Protein AF-A0A292YGG6-F1 (afdb_monomer_lite)

Secondary structure (DSSP, 8-state):
------S--------S---S--SS--SPPPEEBPSS--SSEEEB-------SS-S--TT-SSTTEEEEEEPPTTEEEEETTEEEEE-TTS-SEEEE-EEEE--HHHHHHHTTPPTTT-EE------HHHHHHHHHHHHHHH-HHHHS--

Foldseek 3Di:
DWADDDDDDDDDDDDDDDPDDDPHDQWDDKDFWDPPADQQWIKDDFDDTDAPDAQDDPQHRASFFAPKDFADQQFFWCPRRMTIGGHPNHDGIHGGDGPDHDQPLCNVVRVVHDGPPDMDIDHDDDPVVSVVSVVVVCVVPPPVVVPPD

Structure (mmCIF, N/CA/C/O backbone):
data_AF-A0A292YGG6-F1
#
_entry.id   AF-A0A292YGG6-F1
#
loop_
_atom_site.group_PDB
_atom_site.id
_atom_site.type_symbol
_atom_site.label_atom_id
_atom_site.label_alt_id
_atom_site.label_comp_id
_atom_site.label_asym_id
_atom_site.label_entity_id
_atom_site.label_seq_id
_atom_site.pdbx_PDB_ins_code
_atom_site.Cartn_x
_atom_site.Cartn_y
_atom_site.Cart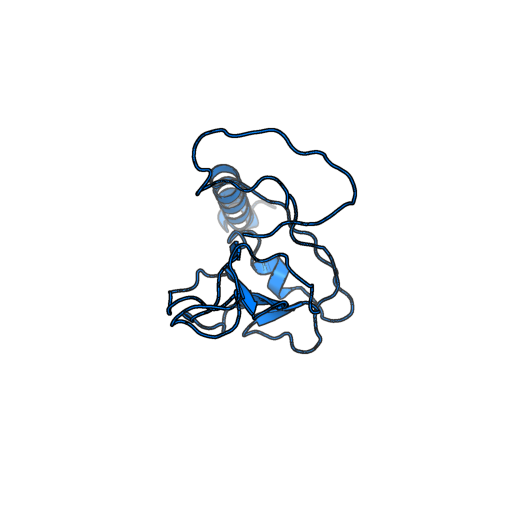n_z
_atom_site.occupancy
_atom_site.B_iso_or_equiv
_atom_site.auth_seq_id
_atom_site.auth_comp_id
_atom_site.auth_asym_id
_atom_site.auth_atom_id
_atom_site.pdbx_PDB_model_num
ATOM 1 N N . MET A 1 1 ? -1.557 8.003 -14.596 1.00 46.09 1 MET A N 1
ATOM 2 C CA . MET A 1 1 ? -0.254 7.317 -14.686 1.00 46.09 1 MET A CA 1
ATOM 3 C C . MET A 1 1 ? -0.390 5.873 -15.170 1.00 46.09 1 MET A C 1
ATOM 5 O O . MET A 1 1 ? 0.624 5.284 -15.497 1.00 46.09 1 MET A O 1
ATOM 9 N N . LEU A 1 2 ? -1.616 5.338 -15.278 1.00 40.22 2 LEU A N 1
ATOM 10 C CA . LEU A 1 2 ? -1.886 3.980 -15.734 1.00 40.22 2 LEU A CA 1
ATOM 11 C C . LEU A 1 2 ? -3.056 3.980 -16.731 1.00 40.22 2 LEU A C 1
ATOM 13 O O . LEU A 1 2 ? -3.975 4.783 -16.557 1.00 40.22 2 LEU A O 1
ATOM 17 N N . ARG A 1 3 ? -3.015 3.138 -17.767 1.00 42.66 3 ARG A N 1
ATOM 18 C CA . ARG A 1 3 ? -4.130 2.860 -18.693 1.00 42.66 3 ARG A CA 1
ATOM 19 C C . ARG A 1 3 ? -4.326 1.350 -18.815 1.00 42.66 3 ARG A C 1
ATOM 21 O O . ARG A 1 3 ? -3.349 0.610 -18.801 1.00 42.66 3 ARG A O 1
ATOM 28 N N . ASP A 1 4 ? -5.586 0.929 -18.908 1.00 39.12 4 ASP A N 1
ATOM 29 C CA . ASP A 1 4 ? -5.985 -0.444 -19.233 1.00 39.12 4 ASP A CA 1
ATOM 30 C C . ASP A 1 4 ? -6.430 -0.477 -20.703 1.00 39.12 4 ASP A C 1
ATOM 32 O O .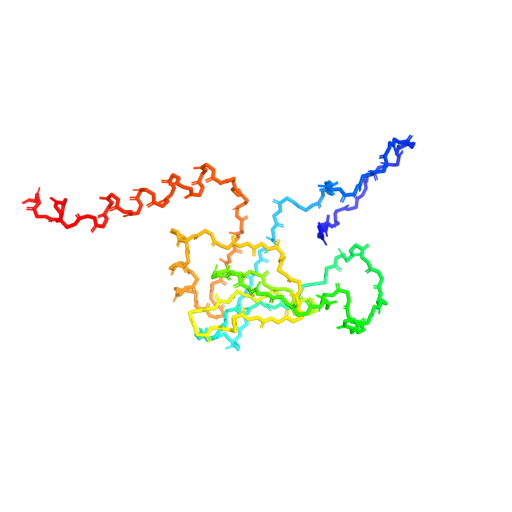 ASP A 1 4 ? -7.240 0.354 -21.133 1.00 39.12 4 ASP A O 1
ATOM 36 N N . ARG A 1 5 ? -5.880 -1.393 -21.505 1.00 40.34 5 ARG A N 1
ATOM 37 C CA . ARG A 1 5 ? -6.129 -1.439 -22.950 1.00 40.34 5 ARG A CA 1
ATOM 38 C C . ARG A 1 5 ? -7.211 -2.471 -23.262 1.00 40.34 5 ARG A C 1
ATOM 40 O O . ARG A 1 5 ? -6.955 -3.671 -23.265 1.00 40.34 5 ARG A O 1
ATOM 47 N N . ARG A 1 6 ? -8.403 -2.006 -23.656 1.00 31.25 6 ARG A N 1
ATOM 48 C CA . ARG A 1 6 ? -9.286 -2.781 -24.550 1.00 31.25 6 ARG A CA 1
ATOM 49 C C . ARG A 1 6 ? -9.086 -2.324 -26.004 1.00 31.25 6 ARG A C 1
ATOM 51 O O . ARG A 1 6 ? -8.828 -1.140 -26.221 1.00 31.25 6 ARG A O 1
ATOM 58 N N . PRO A 1 7 ? -9.170 -3.218 -27.007 1.00 30.42 7 PRO A N 1
ATOM 59 C CA . PRO A 1 7 ? -8.890 -2.850 -28.391 1.00 30.42 7 PRO A CA 1
ATOM 60 C C . PRO A 1 7 ? -10.045 -2.033 -29.000 1.00 30.42 7 PRO A C 1
ATOM 62 O O . PRO A 1 7 ? -11.180 -2.504 -28.995 1.00 30.42 7 PRO A O 1
ATOM 65 N N . GLY A 1 8 ? -9.743 -0.852 -29.567 1.00 37.34 8 GLY A N 1
ATOM 66 C CA . GLY A 1 8 ? -10.570 -0.217 -30.612 1.00 37.34 8 GLY A CA 1
ATOM 67 C C . GLY A 1 8 ? -11.217 1.153 -30.340 1.00 37.34 8 GLY A C 1
ATOM 68 O O . GLY A 1 8 ? -12.422 1.270 -30.526 1.00 37.34 8 GLY A O 1
ATOM 69 N N . ALA A 1 9 ? -10.475 2.215 -29.997 1.00 35.34 9 ALA A N 1
ATOM 70 C CA . ALA A 1 9 ? -11.027 3.583 -30.036 1.00 35.34 9 ALA A CA 1
ATOM 71 C C . ALA A 1 9 ? -10.085 4.566 -30.755 1.00 35.34 9 ALA A C 1
ATOM 73 O O . ALA A 1 9 ? -8.881 4.559 -30.505 1.00 35.34 9 ALA A O 1
ATOM 74 N N . ALA A 1 10 ? -10.663 5.340 -31.679 1.00 34.25 10 ALA A N 1
ATOM 75 C CA . ALA A 1 10 ? -10.015 6.179 -32.687 1.00 34.25 10 ALA A CA 1
ATOM 76 C C . ALA A 1 10 ? -9.511 7.545 -32.166 1.00 34.25 10 ALA A C 1
ATOM 78 O O . ALA A 1 10 ? -9.880 7.985 -31.079 1.00 34.25 10 ALA A O 1
ATOM 79 N N . ASP A 1 11 ? -8.646 8.156 -32.979 1.00 41.25 11 ASP A N 1
ATOM 80 C CA . ASP A 1 11 ? -7.850 9.374 -32.770 1.00 41.25 11 ASP A CA 1
ATOM 81 C C . ASP A 1 11 ? -8.628 10.658 -33.130 1.00 41.25 11 ASP A C 1
ATOM 83 O O . ASP A 1 11 ? -9.267 10.691 -34.178 1.00 41.25 11 ASP A O 1
ATOM 87 N N . ASP A 1 12 ? -8.545 11.706 -32.299 1.00 33.22 12 ASP A N 1
ATOM 88 C CA . ASP A 1 12 ? -9.090 13.051 -32.568 1.00 33.22 12 ASP A CA 1
ATOM 89 C C . ASP A 1 12 ? -8.096 14.139 -32.097 1.00 33.22 12 ASP A C 1
ATOM 91 O O . ASP A 1 12 ? -7.590 14.099 -30.973 1.00 33.22 12 ASP A O 1
ATOM 95 N N . GLY A 1 13 ? -7.840 15.108 -32.988 1.00 32.44 13 GLY A N 1
ATOM 96 C CA . GLY A 1 13 ? -6.720 16.066 -33.022 1.00 32.44 13 GLY A CA 1
ATOM 97 C C . GLY A 1 13 ? -6.554 17.132 -31.906 1.00 32.44 13 GLY A C 1
ATOM 98 O O . GLY A 1 13 ? -7.071 17.009 -30.794 1.00 32.44 13 GLY A O 1
ATOM 99 N N . PRO A 1 14 ? -5.738 18.185 -32.158 1.00 40.00 14 PRO A N 1
ATOM 100 C CA . PRO A 1 14 ? -4.864 18.759 -31.135 1.00 40.00 14 PRO A CA 1
ATOM 101 C C . PRO A 1 14 ? -5.534 19.868 -30.311 1.00 40.00 14 PRO A C 1
ATOM 103 O O . PRO A 1 14 ? -5.658 21.014 -30.740 1.00 40.00 14 PRO A O 1
ATOM 106 N N . GLY A 1 15 ? -5.922 19.524 -29.084 1.00 28.20 15 GLY A N 1
ATOM 107 C CA . GLY A 1 15 ? -6.205 20.472 -28.001 1.00 28.20 15 GLY A CA 1
ATOM 108 C C . GLY A 1 15 ? -4.977 20.742 -27.108 1.00 28.20 15 GLY A C 1
ATOM 109 O O . GLY A 1 15 ? -3.957 20.065 -27.244 1.00 28.20 15 GLY A O 1
ATOM 110 N N . PRO A 1 16 ? -5.063 21.712 -26.175 1.00 30.69 16 PRO A N 1
ATOM 111 C CA . PRO A 1 16 ? -3.934 22.190 -25.364 1.00 30.69 16 PRO A CA 1
ATOM 112 C C . PRO A 1 16 ? -3.314 21.086 -24.476 1.00 30.69 16 PRO A C 1
ATOM 114 O O . PRO A 1 16 ? -3.986 20.095 -24.170 1.00 30.69 16 PRO A O 1
ATOM 117 N N . PRO A 1 17 ? -2.041 21.233 -24.042 1.00 32.47 17 PRO A N 1
ATOM 118 C CA . PRO A 1 17 ? -1.254 20.149 -23.449 1.00 32.47 17 PRO A CA 1
ATOM 119 C C . PRO A 1 17 ? -1.886 19.591 -22.164 1.00 32.47 17 PRO A C 1
ATOM 121 O O . PRO A 1 17 ? -1.969 20.251 -21.129 1.00 32.47 17 PRO A O 1
ATOM 124 N N . ARG A 1 18 ? -2.329 18.331 -22.239 1.00 35.09 18 ARG A N 1
ATOM 125 C CA . ARG A 1 18 ? -2.939 17.562 -21.144 1.00 35.09 18 ARG A CA 1
ATOM 126 C C . ARG A 1 18 ? -1.861 16.985 -20.215 1.00 35.09 18 ARG A C 1
ATOM 128 O O . ARG A 1 18 ? -1.533 15.810 -20.333 1.00 35.09 18 ARG A O 1
ATOM 135 N N . SER A 1 19 ? -1.331 17.764 -19.271 1.00 37.69 19 SER A N 1
ATOM 136 C CA . SER A 1 19 ? -0.353 17.254 -18.285 1.00 37.69 19 SER A CA 1
ATOM 137 C C . SER A 1 19 ? -0.936 16.825 -16.928 1.00 37.69 19 SER A C 1
ATOM 139 O O . SER A 1 19 ? -0.179 16.424 -16.052 1.00 37.69 19 SER A O 1
ATOM 141 N N . SER A 1 20 ? -2.260 16.828 -16.720 1.00 35.72 20 SER A N 1
ATOM 142 C CA . SER A 1 20 ? -2.826 16.487 -15.394 1.00 35.72 20 SER A CA 1
ATOM 143 C C . SER A 1 20 ? -4.129 15.677 -15.383 1.00 35.72 20 SER A C 1
ATOM 145 O O . SER A 1 20 ? -4.736 15.502 -14.329 1.00 35.72 20 SER A O 1
ATOM 147 N N . ARG A 1 21 ? -4.550 15.090 -16.512 1.00 32.78 21 ARG A N 1
ATOM 148 C CA . ARG A 1 21 ? -5.627 14.077 -16.533 1.00 32.78 21 ARG A CA 1
ATOM 149 C C . ARG A 1 21 ? -5.403 13.025 -17.619 1.00 32.78 21 ARG A C 1
ATOM 151 O O . ARG A 1 21 ? -5.513 13.364 -18.799 1.00 32.78 21 ARG A O 1
ATOM 158 N N . PRO A 1 22 ? -5.195 11.743 -17.276 1.00 35.75 22 PRO A N 1
ATOM 159 C CA . PRO A 1 22 ? -5.318 10.672 -18.245 1.00 35.75 22 PRO A CA 1
ATOM 160 C C . PRO A 1 22 ? -6.754 10.135 -18.252 1.00 35.75 22 PRO A C 1
ATOM 162 O O . PRO A 1 22 ? -7.259 9.641 -17.250 1.00 35.75 22 PRO A O 1
ATOM 165 N N . ALA A 1 23 ? -7.400 10.181 -19.416 1.00 32.78 23 ALA A N 1
ATOM 166 C CA . ALA A 1 23 ? -8.456 9.232 -19.748 1.00 32.78 23 ALA A CA 1
ATOM 167 C C . ALA A 1 23 ? -7.876 7.802 -19.710 1.00 32.78 23 ALA A C 1
ATOM 169 O O . ALA A 1 23 ? -6.784 7.604 -20.242 1.00 32.78 23 ALA A O 1
ATOM 170 N N . GLY A 1 24 ? -8.579 6.825 -19.121 1.00 32.22 24 GLY A N 1
ATOM 171 C CA . GLY A 1 24 ? -8.433 5.415 -19.524 1.00 32.22 24 GLY A CA 1
ATOM 172 C C . GLY A 1 24 ? -7.865 4.359 -18.559 1.00 32.22 24 GLY A C 1
ATOM 173 O O . GLY A 1 24 ? -7.632 3.252 -19.022 1.00 32.22 24 GLY A O 1
ATOM 174 N N . ALA A 1 25 ? -7.686 4.595 -17.257 1.00 44.56 25 ALA A N 1
ATOM 175 C CA . ALA A 1 25 ? -7.744 3.493 -16.276 1.00 44.56 25 ALA A CA 1
ATOM 176 C C . ALA A 1 25 ? -8.719 3.893 -15.181 1.00 44.56 25 ALA A C 1
ATOM 178 O O . ALA A 1 25 ? -8.436 4.793 -14.398 1.00 44.56 25 ALA A O 1
ATOM 179 N N . ARG A 1 26 ? -9.903 3.278 -15.173 1.00 53.38 26 ARG A N 1
ATOM 180 C CA . ARG A 1 26 ? -10.962 3.626 -14.216 1.00 53.38 26 ARG A CA 1
ATOM 181 C C . ARG A 1 26 ? -10.915 2.761 -12.948 1.00 53.38 26 ARG A C 1
ATOM 183 O O . ARG A 1 26 ? -11.612 3.063 -11.991 1.00 53.38 26 ARG A O 1
ATOM 190 N N . VAL A 1 27 ? -10.121 1.688 -12.936 1.00 61.09 27 VAL A N 1
ATOM 191 C CA . VAL A 1 27 ? -10.055 0.710 -11.841 1.00 61.09 27 VAL A CA 1
ATOM 192 C C . VAL A 1 27 ? -8.666 0.061 -11.858 1.00 61.09 27 VAL A C 1
ATOM 194 O O . VAL A 1 27 ? -8.213 -0.363 -12.919 1.00 61.09 27 VAL A O 1
ATOM 197 N N . LEU A 1 28 ? -7.976 -0.010 -10.711 1.00 73.62 28 LEU A N 1
ATOM 198 C CA . LEU A 1 28 ? -6.801 -0.882 -10.581 1.00 73.62 28 LEU A CA 1
ATOM 199 C C . LEU A 1 28 ? -7.263 -2.327 -10.824 1.00 73.62 28 LEU A C 1
ATOM 201 O O . LEU A 1 28 ? -8.303 -2.699 -10.273 1.00 73.62 28 LEU A O 1
ATOM 205 N N . PRO A 1 29 ? -6.532 -3.132 -11.617 1.00 73.44 29 PRO A N 1
ATOM 206 C CA . PRO A 1 29 ? -6.983 -4.468 -12.012 1.00 73.44 29 PRO A CA 1
ATOM 207 C C . PRO A 1 29 ? -7.362 -5.290 -10.778 1.00 73.44 29 PRO A C 1
ATOM 209 O O . PRO A 1 29 ? -6.796 -5.076 -9.714 1.00 73.44 29 PRO A O 1
ATOM 212 N N . SER A 1 30 ? -8.286 -6.240 -10.876 1.00 78.00 30 SER A N 1
ATOM 213 C CA . SER A 1 30 ? -8.485 -7.227 -9.806 1.00 78.00 30 SER A CA 1
ATOM 214 C C . SER A 1 30 ? -7.486 -8.375 -9.939 1.00 78.00 30 SER A C 1
ATOM 216 O O . SER A 1 30 ? -6.847 -8.532 -10.980 1.00 78.00 30 SER A O 1
ATOM 218 N N . GLY A 1 31 ? -7.319 -9.186 -8.898 1.00 78.88 31 GLY A N 1
ATOM 219 C CA . GLY A 1 31 ? -6.543 -10.428 -8.993 1.00 78.88 31 GLY A CA 1
ATOM 220 C C . GLY A 1 31 ? -5.989 -10.914 -7.657 1.00 78.88 31 GLY A C 1
ATOM 221 O O . GLY A 1 31 ? -6.316 -10.317 -6.626 1.00 78.88 31 GLY A O 1
ATOM 222 N N . PRO A 1 32 ? -5.228 -12.018 -7.679 1.00 85.25 32 PRO A N 1
ATOM 223 C CA . PRO A 1 32 ? -4.725 -12.679 -6.480 1.00 85.25 32 PRO A CA 1
ATOM 224 C C . PRO A 1 32 ? -3.604 -11.881 -5.806 1.00 85.25 32 PRO A C 1
ATOM 226 O O . PRO A 1 32 ? -2.982 -10.996 -6.411 1.00 85.25 32 PRO A O 1
ATOM 229 N N . MET A 1 33 ? -3.401 -12.188 -4.525 1.00 89.56 33 MET A N 1
ATOM 230 C CA . MET A 1 33 ? -2.292 -11.690 -3.716 1.00 89.56 33 MET A CA 1
ATOM 231 C C . MET A 1 33 ? -1.141 -12.701 -3.736 1.00 89.56 33 MET A C 1
ATOM 233 O O . MET A 1 33 ? -1.377 -13.907 -3.621 1.00 89.56 33 MET A O 1
ATOM 237 N N . ASP A 1 34 ? 0.081 -12.185 -3.822 1.00 90.75 34 ASP A N 1
ATOM 238 C CA . ASP A 1 34 ? 1.320 -12.960 -3.828 1.00 90.75 34 ASP A CA 1
ATOM 239 C C . ASP A 1 34 ? 1.580 -13.559 -2.429 1.00 90.75 34 ASP A C 1
ATOM 241 O O . ASP A 1 34 ? 1.267 -12.941 -1.402 1.00 90.75 34 ASP A O 1
ATOM 245 N N . LEU A 1 35 ? 2.157 -14.765 -2.384 1.00 91.44 35 LEU A N 1
ATOM 246 C CA . LEU A 1 35 ? 2.504 -15.479 -1.148 1.00 91.44 35 LEU A CA 1
ATOM 247 C C . LEU A 1 35 ? 3.536 -14.735 -0.286 1.00 91.44 35 LEU A C 1
ATOM 249 O O . LEU A 1 35 ? 3.566 -14.929 0.926 1.00 91.44 35 LEU A O 1
ATOM 253 N N . ASN A 1 36 ? 4.339 -13.854 -0.878 1.00 91.69 36 ASN A N 1
ATOM 254 C CA . ASN A 1 36 ? 5.321 -13.002 -0.210 1.00 91.69 36 ASN A CA 1
ATOM 255 C C . ASN A 1 36 ? 4.698 -11.713 0.369 1.00 91.69 36 ASN A C 1
ATOM 257 O O . ASN A 1 36 ? 5.289 -10.630 0.306 1.00 91.69 36 ASN A O 1
ATOM 261 N N . SER A 1 37 ? 3.471 -11.823 0.881 1.00 93.25 37 SER A N 1
ATOM 262 C CA . SER A 1 37 ? 2.760 -10.743 1.564 1.00 93.25 37 SER A CA 1
ATOM 263 C C . SER A 1 37 ? 2.875 -10.902 3.075 1.00 93.25 37 SER A C 1
ATOM 265 O O . SER A 1 37 ? 2.636 -11.982 3.615 1.00 93.25 37 SER A O 1
ATOM 267 N N . ASP A 1 38 ? 3.188 -9.812 3.764 1.00 93.94 38 ASP A N 1
ATOM 268 C CA . ASP A 1 38 ? 3.387 -9.772 5.210 1.00 93.94 38 ASP A CA 1
ATOM 269 C C . ASP A 1 38 ? 2.959 -8.409 5.794 1.00 93.94 38 ASP A C 1
ATOM 271 O O . ASP A 1 38 ? 2.209 -7.647 5.177 1.00 93.94 38 ASP A O 1
ATOM 275 N N . ARG A 1 39 ? 3.401 -8.097 7.020 1.00 94.62 39 ARG A N 1
ATOM 276 C CA . ARG A 1 39 ? 3.102 -6.816 7.678 1.00 94.62 39 ARG A CA 1
ATOM 277 C C . ARG A 1 39 ? 3.870 -5.621 7.100 1.00 94.62 39 ARG A C 1
ATOM 279 O O . ARG A 1 39 ? 3.454 -4.489 7.355 1.00 94.62 39 ARG A O 1
ATOM 286 N N . LEU A 1 40 ? 4.943 -5.847 6.336 1.00 94.44 40 LEU A N 1
ATOM 287 C CA . LEU A 1 40 ? 5.643 -4.784 5.611 1.00 94.44 40 LEU A CA 1
ATOM 288 C C . LEU A 1 40 ? 4.796 -4.350 4.421 1.00 94.44 40 LEU A C 1
ATOM 290 O O . LEU A 1 40 ? 4.585 -3.155 4.203 1.00 94.44 40 LEU A O 1
ATOM 294 N N . ALA A 1 41 ? 4.298 -5.321 3.654 1.00 93.94 41 ALA A N 1
ATOM 295 C CA . ALA A 1 41 ? 3.414 -5.045 2.538 1.00 93.94 41 ALA A CA 1
ATOM 296 C C . ALA A 1 41 ? 2.619 -6.262 2.062 1.00 93.94 41 ALA A C 1
ATOM 298 O O . ALA A 1 41 ? 3.105 -7.393 2.051 1.00 93.94 41 ALA A O 1
ATOM 299 N N . VAL A 1 42 ? 1.431 -5.984 1.526 1.00 93.75 42 VAL A N 1
ATOM 300 C CA . VAL A 1 42 ? 0.653 -6.951 0.749 1.00 93.75 42 VAL A CA 1
ATOM 301 C C . VAL A 1 42 ? 0.927 -6.734 -0.733 1.00 93.75 42 VAL A C 1
ATOM 303 O O . VAL A 1 42 ? 0.736 -5.636 -1.264 1.00 93.75 42 VAL A O 1
ATOM 306 N N . ARG A 1 43 ? 1.386 -7.787 -1.404 1.00 92.75 43 ARG A N 1
ATOM 307 C CA . ARG A 1 43 ? 1.839 -7.752 -2.794 1.00 92.75 43 ARG A CA 1
ATOM 308 C C . ARG A 1 43 ? 0.839 -8.435 -3.704 1.00 92.75 43 ARG A C 1
ATOM 310 O O . ARG A 1 43 ? 0.117 -9.350 -3.311 1.00 92.75 43 ARG A O 1
ATOM 317 N N . ARG A 1 44 ? 0.825 -7.993 -4.951 1.00 88.19 44 ARG A N 1
ATOM 318 C CA . ARG A 1 44 ? 0.045 -8.608 -6.016 1.00 88.19 44 ARG A CA 1
ATOM 319 C C . ARG A 1 44 ? 0.929 -9.332 -7.005 1.00 88.19 44 ARG A C 1
ATOM 321 O O . ARG A 1 44 ? 2.080 -8.954 -7.192 1.00 88.19 44 ARG A O 1
ATOM 328 N N . ASP A 1 45 ? 0.333 -10.287 -7.703 1.00 83.69 45 ASP A N 1
ATOM 329 C CA . ASP A 1 45 ? 0.967 -10.863 -8.881 1.00 83.69 45 ASP A CA 1
ATOM 330 C C . ASP A 1 45 ? 1.289 -9.759 -9.908 1.00 83.69 45 ASP A C 1
ATOM 332 O O . ASP A 1 45 ? 0.515 -8.796 -10.040 1.00 83.69 45 ASP A O 1
ATOM 336 N N . PRO A 1 46 ? 2.409 -9.884 -10.645 1.00 82.44 46 PRO A N 1
ATOM 337 C CA . PRO A 1 46 ? 2.813 -8.899 -11.637 1.00 82.44 46 PRO A CA 1
ATOM 338 C C . PRO A 1 46 ? 1.709 -8.609 -12.660 1.00 82.44 46 PRO A C 1
ATOM 340 O O . PRO A 1 46 ? 1.098 -9.518 -13.227 1.00 82.44 46 PRO A O 1
ATOM 343 N N . HIS A 1 47 ? 1.490 -7.329 -12.946 1.00 75.62 47 HIS A N 1
ATOM 344 C CA . HIS A 1 47 ? 0.597 -6.862 -13.994 1.00 75.62 47 HIS A CA 1
ATOM 345 C C . HIS A 1 47 ? 1.331 -5.863 -14.878 1.00 75.62 47 HIS A C 1
ATOM 347 O O . HIS A 1 47 ? 1.800 -4.831 -14.412 1.00 75.62 47 HIS A O 1
ATOM 353 N N . ARG A 1 48 ? 1.401 -6.150 -16.178 1.00 77.31 48 ARG A N 1
ATOM 354 C CA . ARG A 1 48 ? 2.093 -5.279 -17.126 1.00 77.31 48 ARG A CA 1
ATOM 355 C C . ARG A 1 48 ? 1.357 -3.947 -17.258 1.00 77.31 48 ARG A C 1
ATOM 357 O O . ARG A 1 48 ? 0.270 -3.896 -17.832 1.00 77.31 48 ARG A O 1
ATOM 364 N N . PHE A 1 49 ? 1.966 -2.880 -16.760 1.00 79.50 49 PHE A N 1
ATOM 365 C CA . PHE A 1 49 ? 1.406 -1.538 -16.824 1.00 79.50 49 PHE A CA 1
ATOM 366 C C . PHE A 1 49 ? 1.789 -0.815 -18.116 1.00 79.50 49 PHE A C 1
ATOM 368 O O . PHE A 1 49 ? 2.887 -0.978 -18.650 1.00 79.50 49 PHE A O 1
ATOM 375 N N . GLU A 1 50 ? 0.901 0.059 -18.591 1.00 82.56 50 GLU A N 1
ATOM 376 C CA . GLU A 1 50 ? 1.266 1.089 -19.563 1.00 82.56 50 GLU A CA 1
ATOM 377 C C . GLU A 1 50 ? 1.784 2.325 -18.821 1.00 82.56 50 GLU A C 1
ATOM 379 O O . GLU A 1 50 ? 1.018 3.102 -18.241 1.00 82.56 50 GLU A O 1
ATOM 384 N N . TRP A 1 51 ? 3.104 2.492 -18.833 1.00 82.88 51 TRP A N 1
ATOM 385 C CA . TRP A 1 51 ? 3.781 3.620 -18.209 1.00 82.88 51 TRP A CA 1
ATOM 386 C C . TRP A 1 51 ? 3.737 4.863 -19.097 1.00 82.88 51 TRP A C 1
ATOM 388 O O . TRP A 1 51 ? 3.981 4.801 -20.297 1.00 82.88 51 TRP A O 1
ATOM 398 N N . ALA A 1 52 ? 3.455 6.018 -18.491 1.00 82.62 52 ALA A N 1
ATOM 399 C CA . ALA A 1 52 ? 3.385 7.293 -19.210 1.00 82.62 52 ALA A CA 1
ATOM 400 C C . ALA A 1 52 ? 4.759 7.856 -19.619 1.00 82.62 52 ALA A C 1
ATOM 402 O O . ALA A 1 52 ? 4.815 8.784 -20.420 1.00 82.62 52 ALA A O 1
ATOM 403 N N . ARG A 1 53 ? 5.846 7.333 -19.043 1.00 78.69 53 ARG A N 1
ATOM 404 C CA . ARG A 1 53 ? 7.222 7.727 -19.357 1.00 78.69 53 ARG A CA 1
ATOM 405 C C . ARG A 1 53 ? 8.025 6.528 -19.837 1.00 78.69 53 ARG A C 1
ATOM 407 O O . ARG A 1 53 ? 7.743 5.394 -19.447 1.00 78.69 53 ARG A O 1
ATOM 414 N N . GLU A 1 54 ? 9.044 6.812 -20.631 1.00 76.50 54 GLU A N 1
ATOM 415 C CA . GLU A 1 54 ? 10.025 5.831 -21.086 1.00 76.50 54 GLU A CA 1
ATOM 416 C C . GLU A 1 54 ? 11.063 5.525 -19.984 1.00 76.50 54 GLU A C 1
ATOM 418 O O . GLU A 1 54 ? 11.044 6.136 -18.913 1.00 76.50 54 GLU A O 1
ATOM 423 N N . GLN A 1 55 ? 11.934 4.538 -20.224 1.00 66.88 55 GLN A N 1
ATOM 424 C CA . GLN A 1 55 ? 12.878 3.914 -19.267 1.00 66.88 55 GLN A CA 1
ATOM 425 C C . GLN A 1 55 ? 14.010 4.846 -18.770 1.00 66.88 55 GLN A C 1
ATOM 427 O O . GLN A 1 55 ? 15.029 4.383 -18.262 1.00 66.88 55 GLN A O 1
ATOM 432 N N . GLU A 1 56 ? 13.873 6.163 -18.915 1.00 56.19 56 GLU A N 1
ATOM 433 C CA . GLU A 1 56 ? 14.989 7.094 -18.771 1.00 56.19 56 GLU A CA 1
ATOM 434 C C . GLU A 1 56 ? 14.771 8.101 -17.638 1.00 56.19 56 GLU A C 1
ATOM 436 O O . GLU A 1 56 ? 13.793 8.852 -17.593 1.00 56.19 56 GLU A O 1
ATOM 441 N N . GLY A 1 57 ? 15.712 8.118 -16.692 1.00 67.12 57 GLY A N 1
ATOM 442 C CA . GLY A 1 57 ? 15.782 9.130 -15.648 1.00 67.12 57 GLY A CA 1
ATOM 443 C C . GLY A 1 57 ? 16.861 8.851 -14.604 1.00 67.12 57 GLY A C 1
ATOM 444 O O . GLY A 1 57 ? 17.240 7.710 -14.350 1.00 67.12 57 GLY A O 1
ATOM 445 N N . HIS A 1 58 ? 17.320 9.909 -13.934 1.00 75.94 58 HIS A N 1
ATOM 446 C CA . HIS A 1 58 ? 18.330 9.837 -12.865 1.00 75.94 58 HIS A CA 1
ATOM 447 C C . HIS A 1 58 ? 17.882 9.041 -11.625 1.00 75.94 58 HIS A C 1
ATOM 449 O O . HIS A 1 58 ? 18.697 8.729 -10.765 1.00 75.94 58 HIS A O 1
ATOM 455 N N . ALA A 1 59 ? 16.592 8.713 -11.533 1.00 79.50 59 ALA A N 1
ATOM 456 C CA . ALA A 1 59 ? 15.997 7.936 -10.452 1.00 79.50 59 ALA A CA 1
ATOM 457 C C . ALA A 1 59 ? 16.082 6.407 -10.660 1.00 79.50 59 ALA A C 1
ATOM 459 O O . ALA A 1 59 ? 15.707 5.644 -9.774 1.00 79.50 59 ALA A O 1
ATOM 460 N N . GLY A 1 60 ? 16.571 5.942 -11.816 1.00 82.56 60 GLY A N 1
ATOM 461 C CA . GLY A 1 60 ? 16.756 4.524 -12.136 1.00 82.56 60 GLY A CA 1
ATOM 462 C C . GLY A 1 60 ? 16.063 4.104 -13.434 1.00 82.56 60 GLY A C 1
ATOM 463 O O . GLY A 1 60 ? 15.252 4.842 -13.982 1.00 82.56 60 GLY A O 1
ATOM 464 N N . GLY A 1 61 ? 16.400 2.905 -13.922 1.00 86.44 61 GLY A N 1
ATOM 465 C CA . GLY A 1 61 ? 16.033 2.462 -15.274 1.00 86.44 61 GLY A CA 1
ATOM 466 C C . GLY A 1 61 ? 14.566 2.076 -15.474 1.00 86.44 61 GLY A C 1
ATOM 467 O O . GLY A 1 61 ? 14.104 2.029 -16.605 1.00 86.44 61 GLY A O 1
ATOM 468 N N . HIS A 1 62 ? 13.801 1.813 -14.408 1.00 89.19 62 HIS A N 1
ATOM 469 C CA . HIS A 1 62 ? 12.393 1.452 -14.573 1.00 89.19 62 HIS A CA 1
ATOM 470 C C . HIS A 1 62 ? 11.474 2.691 -14.533 1.00 89.19 62 HIS A C 1
ATOM 472 O O . HIS A 1 62 ? 11.625 3.526 -13.636 1.00 89.19 62 HIS A O 1
ATOM 478 N N . PRO A 1 63 ? 10.438 2.784 -15.393 1.00 88.56 63 PRO A N 1
ATOM 479 C CA . PRO A 1 63 ? 9.425 3.846 -15.370 1.00 88.56 63 PRO A CA 1
ATOM 480 C C . PRO A 1 63 ? 8.612 3.991 -14.073 1.00 88.56 63 PRO A C 1
ATOM 482 O O . PRO A 1 63 ? 7.880 4.971 -13.912 1.00 88.56 63 PRO A O 1
ATOM 485 N N . SER A 1 64 ? 8.771 3.090 -13.108 1.00 89.12 64 SER A N 1
ATOM 486 C CA . SER A 1 64 ? 8.250 3.243 -11.743 1.00 89.12 64 SER A CA 1
ATOM 487 C C . SER A 1 64 ? 9.142 4.090 -10.838 1.00 89.12 64 SER A C 1
ATOM 489 O O . SER A 1 64 ? 8.656 4.627 -9.849 1.00 89.12 64 SER A O 1
ATOM 491 N N . ASN A 1 65 ? 10.432 4.218 -11.151 1.00 91.38 65 ASN A N 1
ATOM 492 C CA . ASN A 1 65 ? 11.424 4.780 -10.242 1.00 91.38 65 ASN A CA 1
ATOM 493 C C . ASN A 1 65 ? 11.437 6.312 -10.225 1.00 91.38 65 ASN A C 1
ATOM 495 O O . ASN A 1 65 ? 11.816 6.950 -11.210 1.00 91.38 65 ASN A O 1
ATOM 499 N N . ILE A 1 66 ? 11.044 6.909 -9.115 1.00 90.38 66 ILE A N 1
ATOM 500 C CA . ILE A 1 66 ? 11.077 8.356 -8.895 1.00 90.38 66 ILE A CA 1
ATOM 501 C C . ILE A 1 66 ? 12.211 8.711 -7.932 1.00 90.38 66 ILE A C 1
ATOM 503 O O . ILE A 1 66 ? 12.820 7.832 -7.326 1.00 90.38 66 ILE A O 1
ATOM 507 N N . LEU 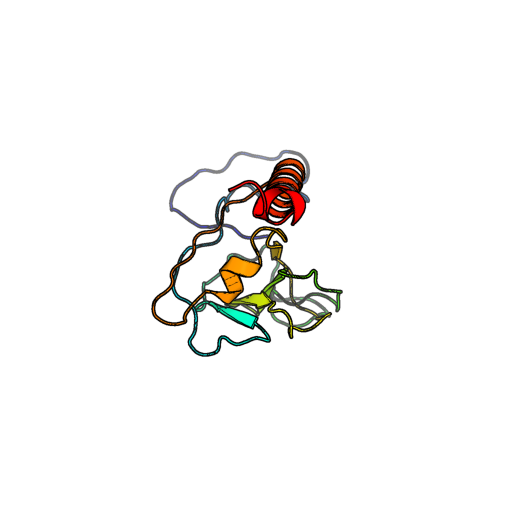A 1 67 ? 12.526 10.000 -7.807 1.00 90.75 67 LEU A N 1
ATOM 508 C CA . LEU A 1 67 ? 13.395 10.436 -6.717 1.00 90.75 67 LEU A CA 1
ATOM 509 C C . LEU A 1 67 ? 12.739 10.093 -5.380 1.00 90.75 67 LEU A C 1
ATOM 511 O O . LEU A 1 67 ? 11.512 10.047 -5.285 1.00 90.75 67 LEU A O 1
ATOM 515 N N . ASP A 1 68 ? 13.574 9.843 -4.376 1.00 92.94 68 ASP A N 1
ATOM 516 C CA . ASP A 1 68 ? 13.112 9.433 -3.057 1.00 92.94 68 ASP A CA 1
ATOM 517 C C . ASP A 1 68 ? 12.063 10.411 -2.507 1.00 92.94 68 ASP A C 1
ATOM 519 O O . ASP A 1 68 ? 12.247 11.632 -2.536 1.00 92.94 68 ASP A O 1
ATOM 523 N N . SER A 1 69 ? 10.934 9.869 -2.059 1.00 92.38 69 SER A N 1
ATOM 524 C CA . SER A 1 69 ? 9.797 10.635 -1.554 1.00 92.38 69 SER A CA 1
ATOM 525 C C . SER A 1 69 ? 9.118 9.893 -0.410 1.00 92.38 69 SER A C 1
ATOM 527 O O . SER A 1 69 ? 9.187 8.667 -0.317 1.00 92.38 69 SER A O 1
ATOM 529 N N . SER A 1 70 ? 8.475 10.636 0.489 1.00 95.94 70 SER A N 1
ATOM 530 C CA . SER A 1 70 ? 7.728 10.046 1.599 1.00 95.94 70 SER A CA 1
ATOM 531 C C . SER A 1 70 ? 6.488 9.313 1.097 1.00 95.94 70 SER A C 1
ATOM 533 O O . SER A 1 70 ? 5.775 9.801 0.217 1.00 95.94 70 SER A O 1
ATOM 535 N N . TYR A 1 71 ? 6.199 8.168 1.706 1.00 95.75 71 TYR A N 1
ATOM 536 C CA . TYR A 1 71 ? 5.014 7.386 1.402 1.00 95.75 71 TYR A CA 1
ATOM 537 C C . TYR A 1 71 ? 3.889 7.642 2.399 1.00 95.75 71 TYR A C 1
ATOM 539 O O . TYR A 1 71 ? 4.134 7.721 3.604 1.00 95.75 71 TYR A O 1
ATOM 547 N N . PRO A 1 72 ? 2.642 7.766 1.913 1.00 92.75 72 PRO A N 1
ATOM 548 C CA . PRO A 1 72 ? 1.491 7.813 2.792 1.00 92.75 72 PRO A CA 1
ATOM 549 C C . PRO A 1 72 ? 1.228 6.426 3.390 1.00 92.75 72 PRO A C 1
ATOM 551 O O . PRO A 1 72 ? 1.481 5.396 2.757 1.00 92.75 72 PRO A O 1
ATOM 554 N N . VAL A 1 73 ? 0.642 6.404 4.587 1.00 89.31 73 VAL A N 1
ATOM 555 C CA . VAL A 1 73 ? 0.070 5.182 5.168 1.00 89.31 73 VAL A CA 1
ATOM 556 C C . VAL A 1 73 ? -0.965 4.607 4.197 1.00 89.31 73 VAL A C 1
ATOM 558 O O . VAL A 1 73 ? -1.752 5.347 3.606 1.00 89.31 73 VAL A O 1
ATOM 561 N N . GLY A 1 74 ? -0.922 3.291 3.969 1.00 90.81 74 GLY A N 1
ATOM 562 C CA . GLY A 1 74 ? -1.794 2.629 2.993 1.00 90.81 74 GLY A CA 1
ATOM 563 C C . GLY A 1 74 ? -1.483 2.979 1.532 1.00 90.81 74 GLY A C 1
ATOM 564 O O . GLY A 1 74 ? -2.329 2.773 0.657 1.00 90.81 74 GLY A O 1
ATOM 565 N N . GLY A 1 75 ? -0.296 3.525 1.247 1.00 95.31 75 GLY A N 1
ATOM 566 C CA . GLY A 1 75 ? 0.166 3.788 -0.112 1.00 95.31 75 GLY A CA 1
ATOM 567 C C . GLY A 1 75 ? 0.211 2.517 -0.964 1.00 95.31 75 GLY A C 1
ATOM 568 O O . GLY A 1 75 ? 0.661 1.462 -0.515 1.00 95.31 75 GLY A O 1
ATOM 569 N N . ILE A 1 76 ? -0.249 2.628 -2.210 1.00 94.69 76 ILE A N 1
ATOM 570 C CA . ILE A 1 76 ? -0.154 1.586 -3.234 1.00 94.69 76 ILE A CA 1
ATOM 571 C C . ILE A 1 76 ? 0.990 1.951 -4.172 1.00 94.69 76 ILE A C 1
ATOM 573 O O . ILE A 1 76 ? 0.878 2.863 -4.995 1.00 94.69 76 ILE A O 1
ATOM 577 N N . LEU A 1 77 ? 2.093 1.233 -4.028 1.00 94.06 77 LEU A N 1
ATOM 578 C CA . LEU A 1 77 ? 3.341 1.451 -4.742 1.00 94.06 77 LEU A CA 1
ATOM 579 C C . LEU A 1 77 ? 3.381 0.542 -5.962 1.00 94.06 77 LEU A C 1
ATOM 581 O O . LEU A 1 77 ? 2.924 -0.600 -5.910 1.00 94.06 77 LEU A O 1
ATOM 585 N N . ALA A 1 78 ? 3.980 1.029 -7.039 1.00 92.06 78 ALA A N 1
ATOM 586 C CA . ALA A 1 78 ? 4.312 0.205 -8.190 1.00 92.06 78 ALA A CA 1
ATOM 587 C C . ALA A 1 78 ? 5.809 -0.136 -8.162 1.00 92.06 78 ALA A C 1
ATOM 589 O O . ALA A 1 78 ? 6.649 0.670 -8.561 1.00 92.06 78 ALA A O 1
ATOM 590 N N . TYR A 1 79 ? 6.152 -1.325 -7.663 1.00 90.31 79 TYR A N 1
ATOM 591 C CA . TYR A 1 79 ? 7.512 -1.866 -7.727 1.00 90.31 79 TYR A CA 1
ATOM 592 C C . TYR A 1 79 ? 7.722 -2.520 -9.085 1.00 90.31 79 TYR A C 1
ATOM 594 O O . TYR A 1 79 ? 7.451 -3.707 -9.275 1.00 90.31 79 TYR A O 1
ATOM 602 N N . GLY A 1 80 ? 8.152 -1.720 -10.055 1.00 89.50 80 GLY A N 1
ATOM 603 C CA . GLY A 1 80 ? 8.047 -2.136 -11.441 1.00 89.50 80 GLY A CA 1
ATOM 604 C C . GLY A 1 80 ? 6.586 -2.412 -11.786 1.00 89.50 80 GLY A C 1
ATOM 605 O O . GLY A 1 80 ? 5.711 -1.616 -11.461 1.00 89.50 80 GLY A O 1
ATOM 606 N N . ASP A 1 81 ? 6.321 -3.579 -12.356 1.00 88.06 81 ASP A N 1
ATOM 607 C CA . ASP A 1 81 ? 4.978 -4.024 -12.730 1.00 88.06 81 ASP A CA 1
ATOM 608 C C . ASP A 1 81 ? 4.211 -4.742 -11.593 1.00 88.06 81 ASP A C 1
ATOM 610 O O . ASP A 1 81 ? 3.203 -5.406 -11.823 1.00 88.06 81 ASP A O 1
ATOM 614 N N . VAL A 1 82 ? 4.658 -4.612 -10.340 1.00 90.88 82 VAL A N 1
ATOM 615 C CA . VAL A 1 82 ? 4.005 -5.212 -9.162 1.00 90.88 82 VAL A CA 1
ATOM 616 C C . VAL A 1 82 ? 3.351 -4.137 -8.296 1.00 90.88 82 VAL A C 1
ATOM 618 O O . VAL A 1 82 ? 4.025 -3.209 -7.847 1.00 90.88 82 VAL A O 1
ATOM 621 N N . LEU A 1 83 ? 2.048 -4.278 -8.009 1.00 92.31 83 LEU A N 1
ATOM 622 C CA . LEU A 1 83 ? 1.383 -3.442 -7.001 1.00 92.31 83 LEU A CA 1
ATOM 623 C C . LEU A 1 83 ? 1.673 -3.963 -5.598 1.00 92.31 83 LEU A C 1
ATOM 625 O O . LEU A 1 83 ? 1.411 -5.127 -5.287 1.00 92.31 83 LEU A O 1
ATOM 629 N N . THR A 1 84 ? 2.118 -3.057 -4.739 1.00 93.44 84 THR A N 1
ATOM 630 C CA . THR A 1 84 ? 2.475 -3.332 -3.351 1.00 93.44 84 THR A CA 1
ATOM 631 C C . THR A 1 84 ? 1.750 -2.337 -2.457 1.00 93.44 84 THR A C 1
ATOM 633 O O . THR A 1 84 ? 1.993 -1.135 -2.531 1.00 93.44 84 THR A O 1
ATOM 636 N N . MET A 1 85 ? 0.840 -2.829 -1.623 1.00 94.62 85 MET A N 1
ATOM 637 C CA . MET A 1 85 ? 0.134 -2.030 -0.622 1.00 94.62 85 MET A CA 1
ATOM 638 C C . MET A 1 85 ? 0.961 -2.024 0.658 1.00 94.62 85 MET A C 1
ATOM 640 O O . MET A 1 85 ? 1.207 -3.092 1.223 1.00 94.62 85 MET A O 1
ATOM 644 N N . LEU A 1 86 ? 1.389 -0.847 1.111 1.00 95.19 86 LEU A N 1
ATOM 645 C CA . LEU A 1 86 ? 2.167 -0.739 2.341 1.00 95.19 86 LEU A CA 1
ATOM 646 C C . LEU A 1 86 ? 1.335 -1.159 3.547 1.00 95.19 86 LEU A C 1
ATOM 648 O O . LEU A 1 86 ? 0.218 -0.679 3.759 1.00 95.19 86 LEU A O 1
ATOM 652 N N . GLY A 1 87 ? 1.913 -2.070 4.321 1.00 93.00 87 GLY A N 1
ATOM 653 C CA . GLY A 1 87 ? 1.409 -2.459 5.621 1.00 93.00 87 GLY A CA 1
ATOM 654 C C . GLY A 1 87 ? 1.878 -1.498 6.718 1.00 93.00 87 GLY A C 1
ATOM 655 O O . GLY A 1 87 ? 2.615 -0.545 6.452 1.00 93.00 87 GLY A O 1
ATOM 656 N N . PRO A 1 88 ? 1.460 -1.743 7.969 1.00 92.62 88 PRO A N 1
ATOM 657 C CA . PRO A 1 88 ? 1.818 -0.904 9.113 1.00 92.62 88 PRO A CA 1
ATOM 658 C C . PRO A 1 88 ? 3.322 -0.877 9.411 1.00 92.62 88 PRO A C 1
ATOM 660 O O . PRO A 1 88 ? 3.806 0.110 9.955 1.00 92.62 88 PRO A O 1
ATOM 663 N N . ASP A 1 89 ? 4.055 -1.930 9.037 1.00 95.12 89 ASP A N 1
ATOM 664 C CA . ASP A 1 89 ? 5.504 -2.023 9.242 1.00 95.12 89 ASP A CA 1
ATOM 665 C C . ASP A 1 89 ? 6.273 -1.637 7.955 1.00 95.12 89 ASP A C 1
ATOM 667 O O . ASP A 1 89 ? 7.477 -1.866 7.836 1.00 95.12 89 ASP A O 1
ATOM 671 N N . GLY A 1 90 ? 5.567 -1.084 6.960 1.00 91.94 90 GLY A N 1
ATOM 672 C CA . GLY A 1 90 ? 6.117 -0.681 5.673 1.00 91.94 90 GLY A CA 1
ATOM 673 C C . GLY A 1 90 ? 7.102 0.486 5.767 1.00 91.94 90 GLY A C 1
ATOM 674 O O . GLY A 1 90 ? 7.197 1.208 6.759 1.00 91.94 90 GLY A O 1
ATOM 675 N N . ASN A 1 91 ? 7.850 0.696 4.692 1.00 92.25 91 ASN A N 1
ATOM 676 C CA . ASN A 1 91 ? 8.820 1.777 4.604 1.00 92.25 91 ASN A CA 1
ATOM 677 C C . ASN A 1 91 ? 8.149 3.157 4.510 1.00 92.25 91 ASN A C 1
ATOM 679 O O . ASN A 1 91 ? 7.177 3.349 3.784 1.00 92.25 91 ASN A O 1
ATOM 683 N N . SER A 1 92 ? 8.720 4.141 5.207 1.00 93.06 92 SER A N 1
ATOM 684 C CA . SER A 1 92 ? 8.181 5.508 5.259 1.00 93.06 92 SER A CA 1
ATOM 685 C C . SER A 1 92 ? 8.562 6.375 4.053 1.00 93.06 92 SER A C 1
ATOM 687 O O . SER A 1 92 ? 7.934 7.405 3.818 1.00 93.06 92 SER A O 1
ATOM 689 N N . SER A 1 93 ? 9.586 5.986 3.293 1.00 95.19 93 SER A N 1
ATOM 690 C CA . SER A 1 93 ? 9.996 6.643 2.050 1.00 95.19 93 SER A CA 1
ATOM 691 C C . SER A 1 93 ? 10.562 5.641 1.047 1.00 95.19 93 SER A C 1
ATOM 693 O O . SER A 1 93 ? 10.882 4.493 1.388 1.00 95.19 93 SER A O 1
ATOM 695 N N . GLY A 1 94 ? 10.653 6.063 -0.209 1.00 94.44 94 GLY A N 1
ATOM 696 C CA . GLY A 1 94 ? 11.359 5.337 -1.252 1.00 94.44 94 GLY A CA 1
ATOM 697 C C . GLY A 1 94 ? 11.317 6.051 -2.606 1.00 94.44 94 GLY A C 1
ATOM 698 O O . GLY A 1 94 ? 10.609 7.038 -2.816 1.00 94.44 94 GLY A O 1
ATOM 699 N N . GLY A 1 95 ? 12.062 5.492 -3.558 1.00 94.19 95 GLY A N 1
ATOM 700 C CA . GLY A 1 95 ? 12.146 5.974 -4.937 1.00 94.19 95 GLY A CA 1
ATOM 701 C C . GLY A 1 95 ? 11.230 5.243 -5.919 1.00 94.19 95 GLY A C 1
ATOM 702 O O . GLY A 1 95 ? 11.619 5.042 -7.065 1.00 94.19 95 GLY A O 1
ATOM 703 N N . VAL A 1 96 ? 10.047 4.782 -5.507 1.00 92.94 96 VAL A N 1
ATOM 704 C CA . VAL A 1 96 ? 9.053 4.167 -6.407 1.00 92.94 96 VAL A CA 1
ATOM 705 C C . VAL A 1 96 ? 7.731 4.923 -6.374 1.00 92.94 96 VAL A C 1
ATOM 707 O O . VAL A 1 96 ? 7.323 5.477 -5.359 1.00 92.94 96 VAL A O 1
ATOM 710 N N . ALA A 1 97 ? 7.060 4.983 -7.520 1.00 91.75 97 ALA A N 1
ATOM 711 C CA . ALA A 1 97 ? 5.835 5.748 -7.670 1.00 91.75 97 ALA A CA 1
ATOM 712 C C . ALA A 1 97 ? 4.699 5.181 -6.804 1.00 91.75 97 ALA A C 1
ATOM 714 O O . ALA A 1 97 ? 4.378 3.991 -6.871 1.00 91.75 97 ALA A O 1
ATOM 715 N N . VAL A 1 98 ? 4.041 6.069 -6.058 1.00 93.50 98 VAL A N 1
ATOM 716 C CA . VAL A 1 98 ? 2.749 5.804 -5.418 1.00 93.50 98 VAL A CA 1
ATOM 717 C C . VAL A 1 98 ? 1.647 6.086 -6.437 1.00 93.50 98 VAL A C 1
ATOM 719 O O . VAL A 1 98 ? 1.533 7.201 -6.945 1.00 93.50 98 VAL A O 1
ATOM 722 N N . ILE A 1 99 ? 0.844 5.074 -6.761 1.00 91.50 99 ILE A N 1
ATOM 723 C CA . ILE A 1 99 ? -0.211 5.166 -7.784 1.00 91.50 99 ILE A CA 1
ATOM 724 C C . ILE A 1 99 ? -1.555 5.573 -7.169 1.00 91.50 99 ILE A C 1
ATOM 726 O O . ILE A 1 99 ? -2.351 6.250 -7.818 1.00 91.50 99 ILE A O 1
ATOM 730 N N . ALA A 1 100 ? -1.812 5.158 -5.928 1.00 93.38 100 ALA A N 1
ATOM 731 C CA . ALA A 1 100 ? -3.009 5.495 -5.162 1.00 93.38 100 ALA A CA 1
ATOM 732 C C . ALA A 1 100 ? -2.745 5.327 -3.657 1.00 93.38 100 ALA A C 1
ATOM 734 O O . ALA A 1 100 ? -1.746 4.726 -3.266 1.00 93.38 100 ALA A O 1
ATOM 735 N N . THR A 1 101 ? -3.670 5.801 -2.826 1.00 94.88 101 THR A N 1
ATOM 736 C CA . THR A 1 101 ? -3.633 5.622 -1.368 1.00 94.88 101 THR A CA 1
ATOM 737 C C . THR A 1 101 ? -4.950 5.017 -0.907 1.00 94.88 101 THR A C 1
ATOM 739 O O . THR A 1 101 ? -6.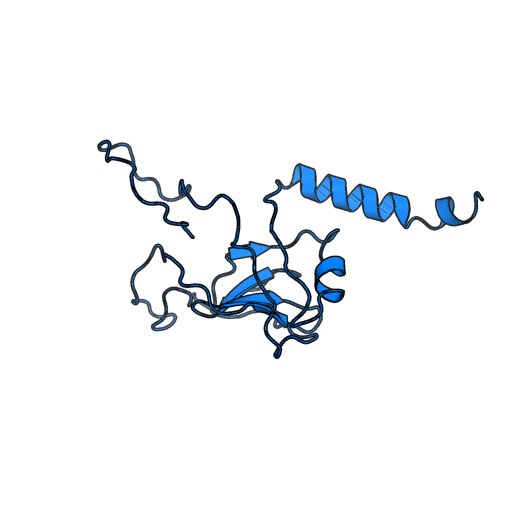024 5.467 -1.315 1.00 94.88 101 THR A O 1
ATOM 742 N N . ILE A 1 102 ? -4.876 3.983 -0.074 1.00 95.31 102 ILE A N 1
ATOM 743 C CA . ILE A 1 102 ? -6.051 3.375 0.549 1.00 95.31 102 ILE A CA 1
ATOM 744 C C . ILE A 1 102 ? -6.555 4.329 1.629 1.00 95.31 102 ILE A C 1
ATOM 746 O O . ILE A 1 102 ? -5.783 4.798 2.456 1.00 95.31 102 ILE A O 1
ATOM 750 N N . ALA A 1 103 ? -7.853 4.628 1.619 1.00 95.94 103 ALA A N 1
ATOM 751 C CA . ALA A 1 103 ? -8.447 5.454 2.662 1.00 95.94 103 ALA A CA 1
ATOM 752 C C . ALA A 1 103 ? -8.316 4.777 4.030 1.00 95.94 103 ALA A C 1
ATOM 754 O O . ALA A 1 103 ? -8.542 3.571 4.127 1.00 95.94 103 ALA A O 1
ATOM 755 N N . GLU A 1 104 ? -8.030 5.559 5.071 1.00 94.38 104 GLU A N 1
ATOM 756 C CA . GLU A 1 104 ? -7.787 5.079 6.440 1.00 94.38 104 GLU A CA 1
ATOM 757 C C . GLU A 1 104 ? -8.873 4.102 6.918 1.00 94.38 104 GLU A C 1
ATOM 759 O O . GLU A 1 104 ? -8.593 2.952 7.259 1.00 94.38 104 GLU A O 1
ATOM 764 N N . ALA A 1 105 ? -10.142 4.489 6.751 1.00 95.94 105 ALA A N 1
ATOM 765 C CA . ALA A 1 105 ? -11.328 3.679 7.048 1.00 95.94 105 ALA A CA 1
ATOM 766 C C . ALA A 1 105 ? -11.392 2.301 6.341 1.00 95.94 105 ALA A C 1
ATOM 768 O O . ALA A 1 105 ? -12.245 1.464 6.655 1.00 95.94 105 ALA A O 1
ATOM 769 N N . ALA A 1 106 ? -10.536 2.055 5.348 1.00 95.19 106 ALA A N 1
ATOM 770 C CA . ALA A 1 106 ? -10.438 0.808 4.598 1.00 95.19 106 ALA A CA 1
ATOM 771 C C . ALA A 1 106 ? -9.097 0.075 4.777 1.00 95.19 106 ALA A C 1
ATOM 773 O O . ALA A 1 106 ? -9.006 -1.070 4.327 1.00 95.19 106 ALA A O 1
ATOM 774 N N . VAL A 1 107 ? -8.092 0.661 5.442 1.00 93.94 107 VAL A N 1
ATOM 775 C CA . VAL A 1 107 ? -6.761 0.044 5.633 1.00 93.94 107 VAL A CA 1
ATOM 776 C C . VAL A 1 107 ? -6.871 -1.305 6.346 1.00 93.94 107 VAL A C 1
ATOM 778 O O . VAL A 1 107 ? -6.220 -2.272 5.950 1.00 93.94 107 VAL A O 1
ATOM 781 N N . TRP A 1 108 ? -7.782 -1.434 7.314 1.00 93.12 108 TRP A N 1
ATOM 782 C CA . TRP A 1 108 ? -8.024 -2.694 8.029 1.00 93.12 108 TRP A CA 1
ATOM 783 C C . TRP A 1 108 ? -8.369 -3.871 7.101 1.00 93.12 108 TRP A C 1
ATOM 785 O O . TRP A 1 108 ? -8.044 -5.016 7.415 1.00 93.12 108 TRP A O 1
ATOM 795 N N . LYS A 1 109 ? -8.995 -3.608 5.942 1.00 93.00 109 LYS A N 1
ATOM 796 C CA . LYS A 1 109 ? -9.361 -4.650 4.970 1.00 93.00 109 LYS A CA 1
ATOM 797 C C . LYS A 1 109 ? -8.122 -5.300 4.367 1.00 93.00 109 LYS A C 1
ATOM 799 O O . LYS A 1 109 ? -8.146 -6.499 4.111 1.00 93.00 109 LYS A O 1
ATOM 804 N N . VAL A 1 110 ? -7.046 -4.531 4.186 1.00 92.06 110 VAL A N 1
ATOM 805 C CA . VAL A 1 110 ? -5.751 -5.028 3.698 1.00 92.06 110 VAL A CA 1
ATOM 806 C C . VAL A 1 110 ? -5.165 -6.033 4.685 1.00 92.06 110 VAL A C 1
ATOM 808 O O . VAL A 1 110 ? -4.718 -7.100 4.280 1.00 92.06 110 VAL A O 1
ATOM 811 N N . GLY A 1 111 ? -5.261 -5.745 5.986 1.00 91.38 111 GLY A N 1
ATOM 812 C CA . GLY A 1 111 ? -4.795 -6.645 7.046 1.00 91.38 111 GLY A CA 1
ATOM 813 C C . GLY A 1 111 ? -5.569 -7.966 7.150 1.00 91.38 111 GLY A C 1
ATOM 814 O O . GLY A 1 111 ? -5.122 -8.876 7.840 1.00 91.38 111 GLY A O 1
ATOM 815 N N . GLN A 1 112 ? -6.716 -8.090 6.476 1.00 92.31 112 GLN A N 1
ATOM 816 C CA . GLN A 1 112 ? -7.507 -9.325 6.417 1.00 92.31 112 GLN A CA 1
ATOM 817 C C . GLN A 1 112 ? -7.265 -10.133 5.136 1.00 92.31 112 GLN A C 1
ATOM 819 O O . GLN A 1 112 ? -7.840 -11.214 4.972 1.00 92.31 112 GLN A O 1
ATOM 824 N N . LEU A 1 113 ? -6.439 -9.628 4.214 1.00 90.94 113 LEU A N 1
ATOM 825 C CA . LEU A 1 113 ? -6.144 -10.326 2.971 1.00 90.94 113 LEU A CA 1
ATOM 826 C C . LEU A 1 113 ? -5.291 -11.555 3.254 1.00 90.94 113 LEU A C 1
ATOM 828 O O . LEU A 1 113 ? -4.256 -11.490 3.911 1.00 90.94 113 LEU A O 1
ATOM 832 N N . ARG A 1 114 ? -5.742 -12.688 2.725 1.00 86.88 114 ARG A N 1
ATOM 833 C CA . ARG A 1 114 ? -4.964 -13.919 2.699 1.00 86.88 114 ARG A CA 1
ATOM 834 C C . ARG A 1 114 ? -4.408 -14.090 1.289 1.00 86.88 114 ARG A C 1
ATOM 836 O O . ARG A 1 114 ? -5.211 -14.051 0.347 1.00 86.88 114 ARG A O 1
ATOM 843 N N . PRO A 1 115 ? -3.085 -14.282 1.141 1.00 84.44 115 PRO A N 1
ATOM 844 C CA . PRO A 1 115 ? -2.500 -14.798 -0.092 1.00 84.44 115 PRO A CA 1
ATOM 845 C C . PRO A 1 115 ? -3.271 -16.014 -0.599 1.00 84.44 115 PRO A C 1
ATOM 847 O O . PRO A 1 115 ? -3.943 -16.649 0.202 1.00 84.44 115 PRO A O 1
ATOM 850 N N . ASP A 1 116 ? -3.217 -16.298 -1.901 1.00 73.44 116 ASP A N 1
ATOM 851 C CA . ASP A 1 116 ? -3.863 -17.445 -2.581 1.00 73.44 116 ASP A CA 1
ATOM 852 C C . ASP A 1 116 ? -5.407 -17.503 -2.638 1.00 73.44 116 ASP A C 1
ATOM 854 O O . ASP A 1 116 ? -5.958 -18.090 -3.573 1.00 73.44 116 ASP A O 1
ATOM 858 N N . ARG A 1 117 ? -6.123 -16.866 -1.704 1.00 74.88 117 ARG A N 1
ATOM 859 C CA . ARG A 1 117 ? -7.592 -16.979 -1.592 1.00 74.88 117 ARG A CA 1
ATOM 860 C C . ARG A 1 117 ? -8.336 -15.671 -1.819 1.00 74.88 117 ARG A C 1
ATOM 862 O O . ARG A 1 117 ? -9.504 -15.692 -2.213 1.00 74.88 117 ARG A O 1
ATOM 869 N N . ALA A 1 118 ? -7.702 -14.538 -1.532 1.00 77.69 118 ALA A N 1
ATOM 870 C CA . ALA A 1 118 ? -8.339 -13.234 -1.649 1.00 77.69 118 ALA A CA 1
ATOM 871 C C . ALA A 1 118 ? -8.105 -12.620 -3.036 1.00 77.69 118 ALA A C 1
ATOM 873 O O . ALA A 1 118 ? -6.970 -12.474 -3.486 1.00 77.69 118 ALA A O 1
ATOM 874 N N . SER A 1 119 ? -9.193 -12.198 -3.682 1.00 82.00 119 SER A N 1
ATOM 875 C CA . SER A 1 119 ? -9.149 -11.254 -4.797 1.00 82.00 119 SER A CA 1
ATOM 876 C C . SER A 1 119 ? -9.777 -9.941 -4.356 1.00 82.00 119 SER A C 1
ATOM 878 O O . SER A 1 119 ? -10.823 -9.940 -3.704 1.00 82.00 119 SER A O 1
ATOM 880 N N . ILE A 1 120 ? -9.138 -8.827 -4.702 1.00 85.44 120 ILE A N 1
ATOM 881 C CA . ILE A 1 120 ? -9.634 -7.488 -4.380 1.00 85.44 120 ILE A CA 1
ATOM 882 C C . ILE A 1 120 ? -9.875 -6.685 -5.649 1.00 85.44 120 ILE A C 1
ATOM 884 O O . ILE A 1 120 ? -9.172 -6.838 -6.647 1.00 85.44 120 ILE A O 1
ATOM 888 N N . SER A 1 121 ? -10.855 -5.795 -5.579 1.00 85.75 121 SER A N 1
ATOM 889 C CA . SER A 1 121 ? -11.117 -4.763 -6.576 1.00 85.75 121 SER A CA 1
ATOM 890 C C . SER A 1 121 ? -11.066 -3.403 -5.899 1.00 85.75 121 SER A C 1
ATOM 892 O O . SER A 1 121 ? -11.592 -3.241 -4.795 1.00 85.75 121 SER A O 1
ATOM 894 N N . PHE A 1 122 ? -10.493 -2.417 -6.575 1.00 88.38 122 PHE A N 1
ATOM 895 C CA . PHE A 1 122 ? -10.410 -1.062 -6.049 1.00 88.38 122 PHE A CA 1
ATOM 896 C C . PHE A 1 122 ? -11.553 -0.208 -6.583 1.00 88.38 122 PHE A C 1
ATOM 898 O O . PHE A 1 122 ? -11.897 -0.269 -7.762 1.00 88.38 122 PHE A O 1
ATOM 905 N N . ARG A 1 123 ? -12.119 0.619 -5.706 1.00 91.50 123 ARG A N 1
ATOM 906 C CA . ARG A 1 123 ? -13.068 1.663 -6.081 1.00 91.50 123 ARG A CA 1
ATOM 907 C C . ARG A 1 123 ? -12.417 3.004 -5.800 1.00 91.50 123 ARG A C 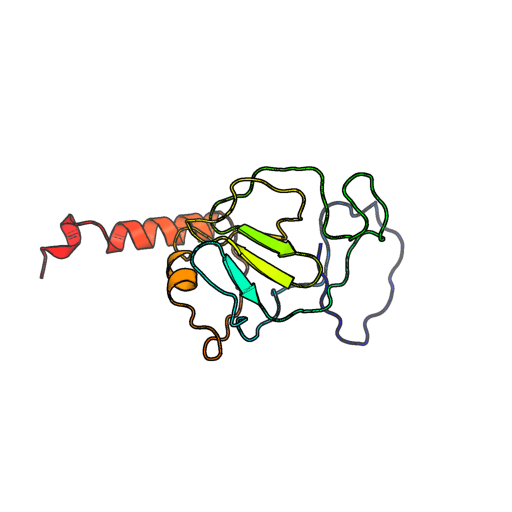1
ATOM 909 O O . ARG A 1 123 ? -12.087 3.282 -4.650 1.00 91.50 123 ARG A O 1
ATOM 916 N N . GLU A 1 124 ? -12.249 3.806 -6.841 1.00 92.69 124 GLU A N 1
ATOM 917 C CA . GLU A 1 124 ? -11.813 5.189 -6.690 1.00 92.69 124 GLU A CA 1
ATOM 918 C C . GLU A 1 124 ? -12.859 5.971 -5.895 1.00 92.69 124 GLU A C 1
ATOM 920 O O . GLU A 1 124 ? -14.068 5.808 -6.099 1.00 92.69 124 GLU A O 1
ATOM 925 N N . ILE A 1 125 ? -12.378 6.788 -4.966 1.00 93.81 125 ILE A N 1
ATOM 926 C CA . ILE A 1 125 ? -13.201 7.676 -4.159 1.00 93.81 125 ILE A CA 1
ATOM 927 C C . ILE A 1 125 ? -12.551 9.052 -4.096 1.00 93.81 125 ILE A C 1
ATOM 929 O O . ILE A 1 125 ? -11.330 9.172 -4.194 1.00 93.81 125 ILE A O 1
ATOM 933 N N . ASP A 1 126 ? -13.367 10.081 -3.909 1.00 94.75 126 ASP A N 1
ATOM 934 C CA . ASP A 1 126 ? -12.879 11.430 -3.636 1.00 94.75 126 ASP A CA 1
ATOM 935 C C . ASP A 1 126 ? -12.610 11.657 -2.132 1.00 94.75 126 ASP A C 1
ATOM 937 O O . ASP A 1 126 ? -12.916 10.823 -1.273 1.00 94.75 126 ASP A O 1
ATOM 941 N N . LEU A 1 127 ? -12.026 12.813 -1.801 1.00 95.31 127 LEU A N 1
ATOM 942 C CA . LEU A 1 127 ? -11.698 13.181 -0.419 1.00 95.31 127 LEU A CA 1
ATOM 943 C C . LEU A 1 127 ? -12.943 13.333 0.469 1.00 95.31 127 LEU A C 1
ATOM 945 O O . LEU A 1 127 ? -12.888 13.028 1.661 1.00 95.31 127 LEU A O 1
ATOM 949 N N . THR A 1 128 ? -14.073 13.778 -0.088 1.00 97.31 128 THR A N 1
ATOM 950 C CA . THR A 1 128 ? -15.330 13.924 0.659 1.00 97.31 128 THR A CA 1
ATOM 951 C C . THR A 1 128 ? -15.880 12.557 1.057 1.00 97.31 128 THR A C 1
ATOM 953 O O . THR A 1 128 ? -16.303 12.370 2.200 1.00 97.31 128 THR A O 1
ATOM 956 N N . GLN A 1 129 ? -15.826 11.589 0.145 1.00 97.19 129 GLN A N 1
ATOM 957 C CA . GLN A 1 129 ? -16.191 10.197 0.383 1.00 97.19 129 GLN A CA 1
ATOM 958 C C . GLN A 1 129 ? -15.243 9.532 1.384 1.00 97.19 129 GLN A C 1
ATOM 960 O O . GLN A 1 129 ? -15.719 8.841 2.284 1.00 97.19 129 GLN A O 1
ATOM 965 N N . ALA A 1 130 ? -13.931 9.767 1.278 1.00 96.19 130 ALA A N 1
ATOM 966 C CA . ALA A 1 130 ? -12.953 9.258 2.240 1.00 96.19 130 ALA A CA 1
ATOM 967 C C . ALA A 1 130 ? -13.245 9.775 3.660 1.00 96.19 130 ALA A C 1
ATOM 969 O O . ALA A 1 130 ? -13.385 8.978 4.585 1.00 96.19 130 ALA A O 1
ATOM 970 N N . ALA A 1 131 ? -13.456 11.086 3.816 1.00 97.19 131 ALA A N 1
ATOM 971 C CA . ALA A 1 131 ? -13.795 11.690 5.104 1.00 97.19 131 ALA A CA 1
ATOM 972 C C . ALA A 1 131 ? -15.150 11.207 5.655 1.00 97.19 131 ALA A C 1
ATOM 974 O O . ALA A 1 131 ? -15.342 11.130 6.866 1.00 97.19 131 ALA A O 1
ATOM 975 N N . ALA A 1 132 ? -16.117 10.902 4.784 1.00 97.56 132 ALA A N 1
ATOM 976 C CA . ALA A 1 132 ? -17.398 10.339 5.203 1.00 97.56 132 ALA A CA 1
ATOM 977 C C . ALA A 1 132 ? -17.264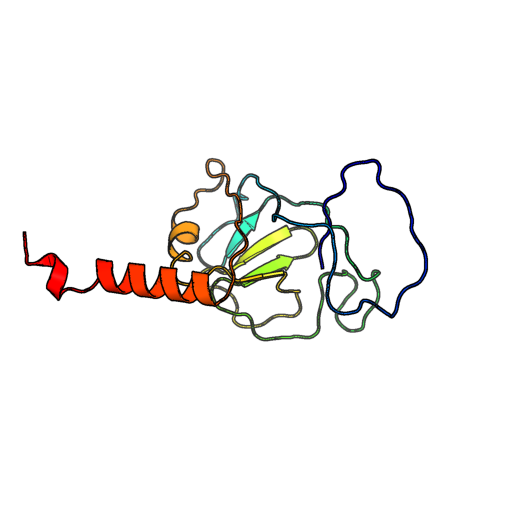 8.899 5.723 1.00 97.56 132 ALA A C 1
ATOM 979 O O . ALA A 1 132 ? -17.907 8.559 6.714 1.00 97.56 132 ALA A O 1
ATOM 980 N N . LEU A 1 133 ? -16.428 8.073 5.084 1.00 96.69 133 LEU A N 1
ATOM 981 C CA . LEU A 1 133 ? -16.130 6.717 5.554 1.00 96.69 133 LEU A CA 1
ATOM 982 C C . LEU A 1 133 ? -15.421 6.737 6.910 1.00 96.69 133 LEU A C 1
ATOM 984 O O . LEU A 1 133 ? -15.763 5.941 7.777 1.00 96.69 133 LEU A O 1
ATOM 988 N N . ASP A 1 134 ? -14.490 7.669 7.091 1.00 96.44 134 ASP A N 1
ATOM 989 C CA . ASP A 1 134 ? -13.749 7.844 8.339 1.00 96.44 134 ASP A CA 1
ATOM 990 C C . ASP A 1 134 ? -14.679 8.203 9.505 1.00 96.44 134 ASP A C 1
ATOM 992 O O . ASP A 1 134 ? -14.764 7.474 10.490 1.00 96.44 134 ASP A O 1
ATOM 996 N N . ARG A 1 135 ? -15.527 9.228 9.323 1.00 96.88 135 ARG A N 1
ATOM 997 C CA . ARG A 1 135 ? -16.562 9.584 10.312 1.00 96.88 135 ARG A CA 1
ATOM 998 C C . ARG A 1 135 ? -17.508 8.430 10.632 1.00 96.88 135 ARG A C 1
ATOM 1000 O O . ARG A 1 135 ? -17.962 8.319 11.766 1.00 96.88 135 ARG A O 1
ATOM 1007 N N . HIS A 1 136 ? -17.844 7.604 9.643 1.00 95.69 136 HIS A N 1
ATOM 1008 C CA . HIS A 1 136 ? -18.706 6.449 9.867 1.00 95.69 136 HIS A CA 1
ATOM 1009 C C . HIS A 1 136 ? -18.027 5.396 10.751 1.00 95.69 136 HIS A C 1
ATOM 1011 O O . HIS A 1 136 ? -18.664 4.887 11.670 1.00 95.69 136 HIS A O 1
ATOM 1017 N N . VAL A 1 137 ? -16.748 5.094 10.503 1.00 94.81 137 VAL A N 1
ATOM 1018 C CA . VAL A 1 137 ? -15.970 4.168 11.339 1.00 94.81 137 VAL A CA 1
ATOM 1019 C C . VAL A 1 137 ? -15.869 4.698 12.767 1.00 94.81 137 VAL A C 1
ATOM 1021 O O . VAL A 1 137 ? -16.225 3.973 13.693 1.00 94.81 137 VAL A O 1
ATOM 1024 N N . GLU A 1 138 ? -15.499 5.967 12.943 1.00 94.50 138 GLU A N 1
ATOM 1025 C CA . GLU A 1 138 ? -15.433 6.612 14.263 1.00 94.50 138 GLU A CA 1
ATOM 1026 C C . GLU A 1 138 ? -16.774 6.551 15.003 1.00 94.50 138 GLU A C 1
ATOM 1028 O O . GLU A 1 138 ? -16.835 6.176 16.171 1.00 94.50 138 GLU A O 1
ATOM 1033 N N . GLN A 1 139 ? -17.882 6.831 14.312 1.00 93.94 139 GLN A N 1
ATOM 1034 C CA . GLN A 1 139 ? -19.213 6.741 14.910 1.00 93.94 139 GLN A CA 1
ATOM 1035 C C . GLN A 1 139 ? -19.549 5.315 15.375 1.00 93.94 139 GLN A C 1
ATOM 1037 O O . GLN A 1 139 ? -20.169 5.151 16.424 1.00 93.94 139 GLN A O 1
ATOM 1042 N N . VAL A 1 140 ? -19.181 4.289 14.603 1.00 92.06 140 VAL A N 1
ATOM 1043 C CA . VAL A 1 140 ? -19.442 2.880 14.949 1.00 92.06 140 VAL A CA 1
ATOM 1044 C C . VAL A 1 140 ? -18.555 2.406 16.103 1.00 92.06 140 VAL A C 1
ATOM 1046 O O . VAL A 1 140 ? -18.998 1.587 16.907 1.00 92.06 140 VAL A O 1
ATOM 1049 N N . LEU A 1 141 ? -17.321 2.904 16.184 1.00 91.50 141 LEU A N 1
ATOM 1050 C CA . LEU A 1 141 ? -16.341 2.515 17.201 1.00 91.50 141 LEU A CA 1
ATOM 1051 C C . LEU A 1 141 ? -16.416 3.354 18.486 1.00 91.50 141 LEU A C 1
ATOM 1053 O O . LEU A 1 141 ? -15.765 3.002 19.469 1.00 91.50 141 LEU A O 1
ATOM 1057 N N . ASP A 1 142 ? -17.208 4.428 18.506 1.00 93.19 142 ASP A N 1
ATOM 1058 C CA . ASP A 1 142 ? -17.403 5.262 19.690 1.00 93.19 142 ASP A CA 1
ATOM 1059 C C . ASP A 1 142 ? -17.936 4.431 20.867 1.00 93.19 142 ASP A C 1
ATOM 1061 O O . ASP A 1 142 ? -19.049 3.898 20.834 1.00 93.19 142 ASP A O 1
ATOM 1065 N N . ALA A 1 143 ? -17.144 4.363 21.939 1.00 90.44 143 ALA A N 1
ATOM 1066 C CA . ALA A 1 143 ? -17.456 3.590 23.136 1.00 90.44 143 ALA A CA 1
ATOM 1067 C C . ALA A 1 143 ? -18.831 3.934 23.734 1.00 90.44 143 ALA A C 1
ATOM 1069 O O . ALA A 1 143 ? -19.512 3.053 24.258 1.00 90.44 143 ALA A O 1
ATOM 1070 N N . ARG A 1 144 ? -19.292 5.184 23.585 1.00 90.56 144 ARG A N 1
ATOM 1071 C CA . ARG A 1 144 ? -20.607 5.636 24.073 1.00 90.56 144 ARG A CA 1
ATOM 1072 C C . ARG A 1 144 ? -21.779 4.936 23.383 1.00 90.56 144 ARG A C 1
ATOM 1074 O O . ARG A 1 144 ? -22.879 4.915 23.933 1.00 90.56 144 ARG A O 1
ATOM 1081 N N . HIS A 1 145 ? -21.566 4.393 22.185 1.00 85.62 145 HIS A N 1
ATOM 1082 C CA . HIS A 1 145 ? -22.573 3.638 21.438 1.00 85.62 145 HIS A CA 1
ATOM 1083 C C . HIS A 1 145 ? -22.535 2.133 21.736 1.00 85.62 145 HIS A C 1
ATOM 1085 O O . HIS A 1 145 ? -23.499 1.434 21.431 1.00 85.62 145 HIS A O 1
ATOM 1091 N N . LEU A 1 146 ? -21.458 1.619 22.342 1.00 78.25 146 LEU A N 1
ATOM 1092 C CA . LEU A 1 146 ? -21.292 0.184 22.602 1.00 78.25 146 LEU A CA 1
ATOM 1093 C C . LEU A 1 146 ? -22.092 -0.297 23.822 1.00 78.25 146 LEU A C 1
ATOM 1095 O O . LEU A 1 146 ? -22.479 -1.463 23.876 1.00 78.25 146 LEU A O 1
ATOM 1099 N N . GLU A 1 147 ? -22.372 0.595 24.774 1.00 74.81 147 GLU A N 1
ATOM 1100 C CA . GLU A 1 147 ? -23.045 0.266 26.041 1.00 74.81 147 GLU A CA 1
ATOM 1101 C C . GLU A 1 147 ? -24.583 0.369 25.987 1.00 74.81 147 GLU A C 1
ATOM 1103 O O . GLU A 1 147 ? -25.256 0.006 26.946 1.00 74.81 147 GLU A O 1
ATOM 1108 N N . GLN A 1 148 ? -25.172 0.831 24.877 1.00 63.94 148 GLN A N 1
ATOM 1109 C CA . GLN A 1 148 ? -26.619 1.101 24.763 1.00 63.94 148 GLN A CA 1
ATOM 1110 C C . GLN A 1 148 ? -27.455 -0.109 24.294 1.00 63.94 148 GLN A C 1
ATOM 1112 O O . GLN A 1 148 ? -28.426 0.063 23.556 1.00 63.94 148 GLN A O 1
ATOM 1117 N N . LYS A 1 149 ? -27.071 -1.334 24.667 1.00 51.97 149 LYS A N 1
ATOM 1118 C CA . LYS A 1 149 ? -27.703 -2.569 24.170 1.00 51.97 149 LYS A CA 1
ATOM 1119 C C . LYS A 1 149 ? -28.766 -3.149 25.094 1.00 51.97 149 LYS A C 1
ATOM 1121 O O . LYS A 1 149 ? -28.527 -3.187 26.318 1.00 51.97 149 LYS A O 1
#

Sequence (149 aa):
MLRDRRPGAADDGPGPPRSSRPAGARVLPSGPMDLNSDRLAVRRDPHRFEWAREQEGHAGGHPSNILDSSYPVGGILAYGDVLTMLGPDGNSSGGVAVIATIAEAAVWKVGQLRPDRASISFREIDLTQAAALDRHVEQVLDARHLEQK

Radius of gyration: 18.18 Å; chains: 1; bounding box: 46×40×59 Å

pLDDT: mean 79.38, std 21.31, range [28.2, 97.56]